Protein AF-A0A350XLZ2-F1 (afdb_monomer)

Solvent-accessible surface area (backbone atoms only — not comparable to full-atom values): 4477 Å² total; per-residue (Å²): 133,94,68,81,90,83,80,88,74,93,83,76,60,65,72,58,42,72,77,38,57,66,52,58,60,58,52,56,71,51,60,88,70,71,46,74,69,52,51,55,54,55,48,40,42,33,78,72,69,66,42,58,64,66,60,54,53,52,51,51,37,39,74,71,66,76,44,82,136

Foldseek 3Di:
DPDDDDDDADDDDPVVCVVPVVVVVLRVLCPPLADPVNVVVLVCCCPVVVDDNVVSVVVSCVVSVSDDD

Radius of gyration: 14.62 Å; Cα contacts (8 Å, |Δi|>4): 29; chains: 1; bounding box: 31×36×30 Å

Structure (mmCIF, N/CA/C/O backbone):
data_AF-A0A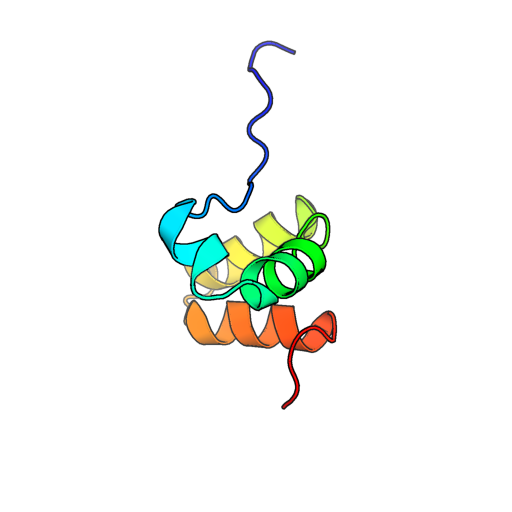350XLZ2-F1
#
_entry.id   AF-A0A350XLZ2-F1
#
loop_
_atom_site.group_PDB
_atom_site.id
_atom_site.type_symbol
_atom_site.label_atom_id
_atom_site.label_alt_id
_atom_site.label_comp_id
_atom_site.label_asym_id
_atom_site.label_entity_id
_atom_site.label_seq_id
_atom_site.pdbx_PDB_ins_code
_atom_site.Cartn_x
_atom_site.Cartn_y
_atom_site.Cartn_z
_atom_s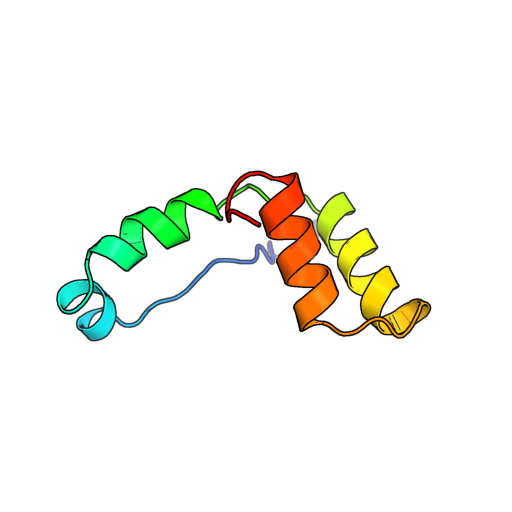ite.occupancy
_atom_site.B_iso_or_equiv
_atom_site.auth_seq_id
_atom_site.auth_comp_id
_atom_site.auth_asym_id
_atom_site.auth_atom_id
_atom_site.pdbx_PDB_model_num
ATOM 1 N N . GLN A 1 1 ? 4.081 23.168 -13.323 1.00 64.69 1 GLN A N 1
ATOM 2 C CA . GLN A 1 1 ? 3.322 21.931 -13.054 1.00 64.69 1 GLN A CA 1
ATOM 3 C C . GLN A 1 1 ? 1.986 22.066 -13.768 1.00 64.69 1 GLN A C 1
ATOM 5 O O . GLN A 1 1 ? 1.247 22.982 -13.447 1.00 64.69 1 GLN A O 1
ATOM 10 N N . TYR A 1 2 ? 1.757 21.280 -14.824 1.00 87.31 2 TYR A N 1
ATOM 11 C CA . TYR A 1 2 ? 0.581 21.428 -15.699 1.00 87.31 2 TYR A CA 1
ATOM 12 C C . TYR A 1 2 ? -0.621 20.592 -15.225 1.00 87.31 2 TYR A C 1
ATOM 14 O O . TYR A 1 2 ? -1.764 20.969 -15.454 1.00 87.31 2 TYR A O 1
ATOM 22 N N . PHE A 1 3 ? -0.367 19.489 -14.517 1.00 91.06 3 PHE A N 1
ATOM 23 C CA . PHE A 1 3 ? -1.398 18.592 -13.997 1.00 91.06 3 PHE A CA 1
ATOM 24 C C . PHE A 1 3 ? -1.595 18.753 -12.483 1.00 91.06 3 PHE A C 1
ATOM 26 O O . PHE A 1 3 ? -0.625 19.063 -11.781 1.00 91.06 3 PHE A O 1
ATOM 33 N N . PRO A 1 4 ? -2.820 18.520 -11.973 1.00 92.12 4 PRO A N 1
ATOM 34 C CA . PRO A 1 4 ? -3.076 18.489 -10.537 1.00 92.12 4 PRO A CA 1
ATOM 35 C C . PRO A 1 4 ? -2.353 17.305 -9.865 1.00 92.12 4 PRO A C 1
ATOM 37 O O . PRO A 1 4 ? -1.905 16.387 -10.557 1.00 92.12 4 PRO A O 1
ATOM 40 N N . PRO A 1 5 ? -2.215 17.311 -8.529 1.00 90.25 5 PRO A N 1
ATOM 41 C CA . PRO A 1 5 ? -1.733 16.145 -7.793 1.00 90.25 5 PRO A CA 1
ATOM 42 C C . PRO A 1 5 ? -2.711 14.967 -7.928 1.00 90.25 5 PRO A C 1
ATOM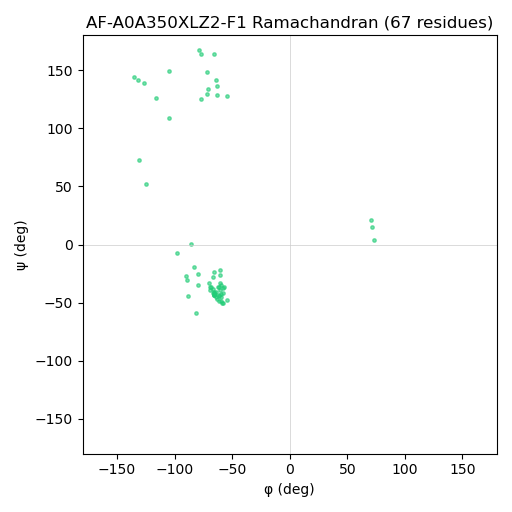 44 O O . PRO A 1 5 ? -3.927 15.155 -7.901 1.00 90.25 5 PRO A O 1
ATOM 47 N N . TYR A 1 6 ? -2.167 13.754 -8.051 1.00 90.44 6 TYR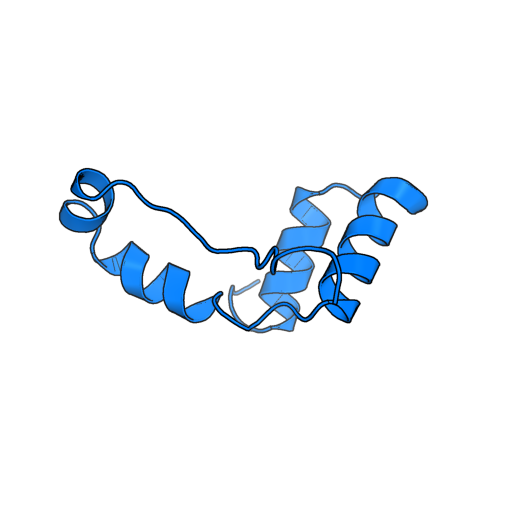 A N 1
ATOM 48 C CA . TYR A 1 6 ? -2.915 12.494 -8.168 1.00 90.44 6 TYR A CA 1
ATOM 49 C C . TYR A 1 6 ? -2.471 11.502 -7.087 1.00 90.44 6 TYR A C 1
ATOM 51 O O . TYR A 1 6 ? -2.087 10.367 -7.371 1.00 90.44 6 TYR A O 1
ATOM 59 N N . ASP A 1 7 ? -2.488 11.949 -5.835 1.00 90.00 7 ASP A N 1
ATOM 60 C CA . ASP A 1 7 ? -2.101 11.111 -4.706 1.00 90.00 7 ASP A CA 1
ATOM 61 C C . ASP A 1 7 ? -3.152 10.029 -4.434 1.00 90.00 7 ASP A C 1
ATOM 63 O O . ASP A 1 7 ? -4.358 10.288 -4.380 1.00 90.00 7 ASP A O 1
ATOM 67 N N . ALA A 1 8 ? -2.690 8.796 -4.236 1.00 91.25 8 ALA A N 1
ATOM 68 C CA . ALA A 1 8 ? -3.562 7.689 -3.877 1.00 91.25 8 ALA A CA 1
ATOM 69 C C . ALA A 1 8 ? -3.943 7.777 -2.393 1.00 91.25 8 ALA A C 1
ATOM 71 O O . ALA A 1 8 ? -3.077 7.796 -1.517 1.00 91.25 8 ALA A O 1
ATOM 72 N N . VAL A 1 9 ? -5.247 7.773 -2.106 1.00 90.81 9 VAL A N 1
ATOM 73 C CA . VAL A 1 9 ? -5.777 7.798 -0.737 1.00 90.81 9 VAL A CA 1
ATOM 74 C C . VAL A 1 9 ? -6.857 6.732 -0.538 1.00 90.81 9 VAL A C 1
ATOM 76 O O . VAL A 1 9 ? -7.667 6.499 -1.438 1.00 90.81 9 VAL A O 1
ATOM 79 N N . PRO A 1 10 ? -6.910 6.069 0.633 1.00 89.44 10 PRO A N 1
ATOM 80 C CA . PRO A 1 10 ? -7.998 5.159 0.954 1.00 89.44 10 PRO A CA 1
ATOM 81 C C . PRO A 1 10 ? -9.285 5.946 1.229 1.00 89.44 10 PRO A C 1
ATOM 83 O O . PRO A 1 10 ? -9.304 6.862 2.050 1.00 89.44 10 PRO A O 1
ATOM 86 N N . ILE A 1 11 ? -10.381 5.552 0.582 1.00 91.88 11 ILE A N 1
ATOM 87 C CA . ILE A 1 11 ? -11.714 6.122 0.805 1.00 91.88 11 ILE A CA 1
ATOM 88 C C . ILE A 1 11 ? -12.619 5.023 1.358 1.00 91.88 11 ILE A C 1
ATOM 90 O O . ILE A 1 11 ? -12.746 3.948 0.773 1.00 91.88 11 ILE A O 1
ATOM 94 N N . VAL A 1 12 ? -13.257 5.292 2.498 1.00 92.69 12 VAL A N 1
ATOM 95 C CA . VAL A 1 12 ? -14.131 4.342 3.199 1.00 92.69 12 VAL A CA 1
ATOM 96 C C . VAL A 1 12 ? -15.486 4.997 3.442 1.00 92.69 12 VAL A C 1
ATOM 98 O O . VAL A 1 12 ? -15.560 6.167 3.810 1.00 92.69 12 VAL A O 1
ATOM 101 N N . ARG A 1 13 ? -16.576 4.241 3.257 1.00 97.19 13 ARG A N 1
ATOM 102 C CA . ARG A 1 13 ? -17.927 4.723 3.580 1.00 97.19 13 ARG A CA 1
ATOM 103 C C . ARG A 1 13 ? -18.044 4.988 5.077 1.00 97.19 13 ARG A C 1
ATOM 105 O O . ARG A 1 13 ? -17.657 4.142 5.883 1.00 97.19 13 ARG A O 1
ATOM 112 N N . GLN A 1 14 ? -18.665 6.106 5.438 1.00 96.88 14 GLN A N 1
ATOM 113 C CA . GLN A 1 14 ? -18.836 6.503 6.835 1.00 96.88 14 GLN A CA 1
ATOM 114 C C . GLN A 1 14 ? -19.522 5.414 7.677 1.00 96.88 14 GLN A C 1
ATOM 116 O O . GLN A 1 14 ? -18.981 5.013 8.701 1.00 96.88 14 GLN A O 1
ATOM 121 N N . GLN A 1 15 ? -20.631 4.848 7.191 1.00 98.00 15 GLN A N 1
ATOM 122 C CA . GLN A 1 15 ? -21.358 3.770 7.879 1.00 98.00 15 GLN A CA 1
ATOM 123 C C . GLN A 1 15 ? -20.478 2.536 8.158 1.00 98.00 15 GLN A C 1
ATOM 125 O O . GLN A 1 15 ? -20.596 1.891 9.197 1.00 98.00 15 GLN A O 1
ATOM 130 N N . THR A 1 16 ? -19.567 2.194 7.238 1.00 97.31 16 THR A N 1
ATOM 131 C CA . THR A 1 16 ? -18.620 1.086 7.437 1.00 97.31 16 THR A CA 1
ATOM 132 C C . THR A 1 16 ? -17.601 1.422 8.521 1.00 97.31 16 THR A C 1
ATOM 134 O O . THR A 1 16 ? -17.263 0.553 9.319 1.00 97.31 16 THR A O 1
ATOM 137 N N . LEU A 1 17 ? -17.131 2.669 8.571 1.00 96.19 17 LEU A N 1
ATOM 138 C CA . LEU A 1 17 ? -16.178 3.123 9.580 1.00 96.19 17 LEU A CA 1
ATOM 139 C C . LEU A 1 17 ? -16.800 3.181 10.982 1.00 96.19 17 LEU A C 1
ATOM 141 O O . LEU A 1 17 ? -16.136 2.832 11.950 1.00 96.19 17 LEU A O 1
ATOM 145 N N . GLU A 1 18 ? -18.071 3.573 11.084 1.00 96.81 18 GLU A N 1
ATOM 146 C CA . GLU A 1 18 ? -18.836 3.554 12.338 1.00 96.81 18 GLU A CA 1
ATOM 147 C C . GLU A 1 18 ? -19.048 2.121 12.844 1.00 96.81 18 GLU A C 1
ATOM 149 O O . GLU A 1 18 ? -18.874 1.849 14.030 1.00 96.81 18 GLU A O 1
ATOM 154 N N . LYS A 1 19 ? -19.358 1.183 11.939 1.00 98.19 19 LYS A N 1
ATOM 155 C CA . LYS A 1 19 ? -19.523 -0.238 12.279 1.00 98.19 19 LYS A CA 1
ATOM 156 C C . LYS A 1 19 ? -18.202 -0.925 12.647 1.00 98.19 19 LYS A C 1
ATOM 158 O O . LYS A 1 19 ? -18.198 -1.840 13.468 1.00 98.19 19 LYS A O 1
ATOM 163 N N . TYR A 1 20 ? -17.097 -0.517 12.026 1.00 97.56 20 TYR A N 1
ATOM 164 C CA . TYR A 1 20 ? -15.771 -1.114 12.200 1.00 97.56 20 TYR A CA 1
ATOM 165 C C . TYR A 1 20 ? -14.711 -0.031 12.466 1.00 97.56 20 TYR A C 1
ATOM 167 O O . TYR A 1 20 ? -13.878 0.251 11.595 1.00 97.56 20 TYR A O 1
ATOM 175 N N . PRO A 1 21 ? -14.695 0.580 13.665 1.00 95.38 21 PRO A N 1
ATOM 176 C CA . PRO A 1 21 ? -13.797 1.693 13.982 1.00 95.38 21 PRO A CA 1
ATOM 177 C C . PRO A 1 21 ? -12.307 1.333 13.866 1.00 95.38 21 PRO A C 1
ATOM 179 O O . PRO A 1 21 ? -11.489 2.194 13.539 1.00 95.38 21 PRO A O 1
ATOM 182 N N . GLN A 1 22 ? -11.946 0.055 14.028 1.00 94.94 22 GLN A N 1
ATOM 183 C CA . GLN A 1 22 ? -10.584 -0.453 13.832 1.00 94.94 22 GLN A CA 1
ATOM 184 C C . GLN A 1 22 ? -10.049 -0.245 12.405 1.00 94.94 22 GLN A C 1
ATOM 186 O O . GLN A 1 22 ? -8.835 -0.190 12.207 1.00 94.94 22 GLN A O 1
ATOM 191 N N . LEU A 1 23 ? -10.932 -0.074 11.409 1.00 94.31 23 LEU A N 1
ATOM 192 C CA . LEU A 1 23 ? -10.520 0.257 10.044 1.00 94.31 23 LEU A CA 1
ATOM 193 C C . LEU A 1 23 ? -9.768 1.587 9.994 1.00 94.31 23 LEU A C 1
ATOM 195 O O . LEU A 1 23 ? -8.842 1.711 9.200 1.00 94.31 23 LEU A O 1
ATOM 199 N N . ARG A 1 24 ? -10.106 2.561 10.854 1.00 92.56 24 ARG A N 1
ATOM 200 C CA . ARG A 1 24 ? -9.399 3.850 10.891 1.00 92.56 24 ARG A CA 1
ATOM 201 C C . ARG A 1 24 ? -7.914 3.646 11.174 1.00 92.56 24 ARG A C 1
ATOM 203 O O . ARG A 1 24 ? -7.081 4.160 10.435 1.00 92.56 24 ARG A O 1
ATOM 210 N N . GLN A 1 25 ? -7.605 2.872 12.211 1.00 91.56 25 GLN A N 1
ATOM 211 C CA . GLN A 1 25 ? -6.231 2.583 12.606 1.00 91.56 25 GLN A CA 1
ATOM 212 C C . GLN A 1 25 ? -5.498 1.800 11.510 1.00 91.56 25 GLN A C 1
ATOM 214 O O . GLN A 1 25 ? -4.387 2.169 11.141 1.00 91.56 25 GLN A O 1
ATOM 219 N N . ALA A 1 26 ? -6.136 0.776 10.934 1.00 91.62 26 ALA A N 1
ATOM 220 C CA . ALA A 1 26 ? -5.541 -0.006 9.851 1.00 91.62 26 ALA A CA 1
ATOM 221 C C . ALA A 1 26 ? -5.235 0.849 8.604 1.00 91.62 26 ALA A C 1
ATOM 223 O O . ALA A 1 26 ? -4.152 0.744 8.035 1.00 91.62 26 ALA A O 1
ATOM 224 N N . MET A 1 27 ? -6.154 1.731 8.191 1.00 91.69 27 MET A N 1
ATOM 225 C CA . MET A 1 27 ? -5.938 2.618 7.039 1.00 91.69 27 MET A CA 1
ATOM 226 C C . MET A 1 27 ? -4.834 3.651 7.308 1.00 91.69 27 MET A C 1
ATOM 228 O O . MET A 1 27 ? -4.026 3.925 6.423 1.00 91.69 27 MET A O 1
ATOM 232 N N . GLN A 1 28 ? -4.758 4.191 8.530 1.00 90.75 28 GLN A N 1
ATOM 233 C CA . GLN A 1 28 ? -3.695 5.123 8.927 1.00 90.75 28 GLN A CA 1
ATOM 234 C C . GLN A 1 28 ? -2.305 4.486 8.870 1.00 90.75 28 GLN A C 1
ATOM 236 O O . GLN A 1 28 ? -1.359 5.150 8.465 1.00 90.75 28 GLN A O 1
ATOM 241 N N . GLN A 1 29 ? -2.181 3.202 9.218 1.00 90.19 29 GLN A N 1
ATOM 242 C CA . GLN A 1 29 ? -0.907 2.482 9.137 1.00 90.19 29 GLN A CA 1
ATOM 243 C C . GLN A 1 29 ? -0.395 2.314 7.699 1.00 90.19 29 GLN A C 1
ATOM 245 O O . GLN A 1 29 ? 0.802 2.137 7.507 1.00 90.19 29 GLN A O 1
ATOM 250 N N . ILE A 1 30 ? -1.277 2.365 6.696 1.00 89.62 30 ILE A N 1
ATOM 251 C CA . ILE A 1 30 ? -0.906 2.252 5.276 1.00 89.62 30 ILE A CA 1
ATOM 252 C C . ILE A 1 30 ? -0.589 3.630 4.673 1.00 89.62 30 ILE A C 1
ATOM 254 O O . ILE A 1 30 ? 0.249 3.733 3.774 1.00 89.62 30 ILE A O 1
ATOM 258 N N . GLY A 1 31 ? -1.231 4.696 5.160 1.00 89.00 31 GLY A N 1
ATOM 259 C CA . GLY A 1 31 ? -1.031 6.059 4.667 1.00 89.00 31 GLY A CA 1
ATOM 260 C C . GLY A 1 31 ? 0.442 6.482 4.687 1.00 89.00 31 GLY A C 1
ATOM 261 O O . GLY A 1 31 ? 1.123 6.347 5.697 1.00 89.00 31 GLY A O 1
ATOM 262 N N . GLY A 1 32 ? 0.948 6.973 3.552 1.00 86.94 32 GLY A N 1
ATOM 263 C CA . GLY A 1 32 ? 2.334 7.444 3.423 1.00 86.94 32 GLY A CA 1
ATOM 264 C C . GLY A 1 32 ? 3.411 6.349 3.390 1.00 86.94 32 GLY A C 1
ATOM 265 O O . GLY A 1 32 ? 4.594 6.671 3.335 1.00 86.94 32 GLY A O 1
ATOM 266 N N . THR A 1 33 ? 3.045 5.061 3.399 1.00 91.56 33 THR A N 1
ATOM 267 C CA . THR A 1 33 ? 4.031 3.958 3.391 1.00 91.56 33 THR A CA 1
ATOM 268 C C . THR A 1 33 ? 4.554 3.586 2.003 1.00 91.56 33 THR A C 1
ATOM 270 O O . THR A 1 33 ? 5.610 2.949 1.899 1.00 91.56 33 THR A O 1
ATOM 273 N N . ILE A 1 34 ? 3.824 3.967 0.950 1.00 94.38 34 ILE A N 1
ATOM 274 C CA . ILE A 1 34 ? 4.143 3.662 -0.446 1.00 94.38 34 ILE A CA 1
ATOM 275 C C . ILE A 1 34 ? 4.694 4.921 -1.105 1.00 94.38 34 ILE A C 1
ATOM 277 O O . ILE A 1 34 ? 3.962 5.876 -1.353 1.00 94.38 34 ILE A O 1
ATOM 281 N N . THR A 1 35 ? 5.991 4.917 -1.395 1.00 94.88 35 THR A N 1
ATOM 282 C CA . THR A 1 35 ? 6.612 5.978 -2.196 1.00 94.88 35 THR A CA 1
ATOM 283 C C . THR A 1 35 ? 6.299 5.788 -3.683 1.00 94.88 35 THR A C 1
ATOM 285 O O . THR A 1 35 ? 5.956 4.689 -4.119 1.00 94.88 35 THR A O 1
ATOM 288 N N . GLU A 1 36 ? 6.492 6.816 -4.511 1.00 94.50 36 GLU A N 1
ATOM 289 C CA . GLU A 1 36 ? 6.345 6.663 -5.967 1.00 94.50 36 GLU A CA 1
ATOM 290 C C . GLU A 1 36 ? 7.276 5.586 -6.545 1.00 94.50 36 GLU A C 1
ATOM 292 O O . GLU A 1 36 ? 6.907 4.853 -7.463 1.00 94.50 36 GLU A O 1
ATOM 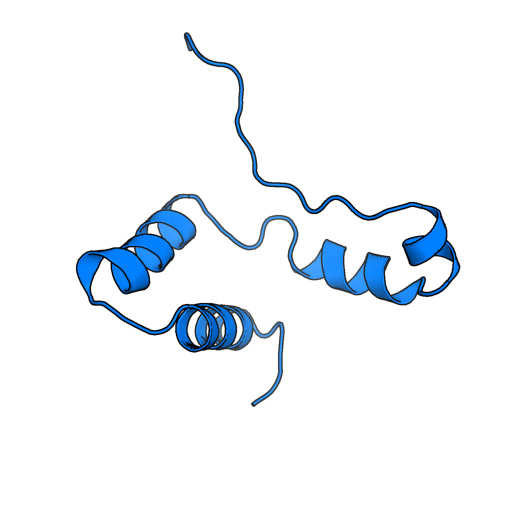297 N N . LYS A 1 37 ? 8.500 5.483 -6.005 1.00 96.88 37 LYS A N 1
ATOM 298 C CA . LYS A 1 37 ? 9.467 4.456 -6.405 1.00 96.88 37 LYS A CA 1
ATOM 299 C C . LYS A 1 37 ? 8.963 3.064 -6.032 1.00 96.88 37 LYS A C 1
ATOM 301 O O . LYS A 1 37 ? 9.064 2.161 -6.861 1.00 96.88 37 LYS A O 1
ATOM 306 N N . ASP A 1 38 ? 8.410 2.912 -4.828 1.00 96.81 38 ASP A N 1
ATOM 307 C CA . ASP A 1 38 ? 7.782 1.660 -4.405 1.00 96.81 38 ASP A CA 1
ATOM 308 C C . ASP A 1 38 ? 6.649 1.298 -5.372 1.00 96.81 38 ASP A C 1
ATOM 310 O O . ASP A 1 38 ? 6.660 0.203 -5.923 1.00 96.81 38 ASP A O 1
ATOM 314 N N . MET A 1 39 ? 5.737 2.232 -5.666 1.00 96.81 39 MET A N 1
ATOM 315 C CA . MET A 1 39 ? 4.598 1.981 -6.556 1.00 96.81 39 MET A CA 1
ATOM 316 C C . MET A 1 39 ? 5.033 1.562 -7.967 1.00 96.81 39 MET A C 1
ATOM 318 O O . MET A 1 39 ? 4.526 0.577 -8.497 1.00 96.81 39 MET A O 1
ATOM 322 N N . ARG A 1 40 ? 6.024 2.246 -8.561 1.00 97.88 40 ARG A N 1
ATOM 323 C CA . ARG A 1 40 ? 6.569 1.859 -9.876 1.00 97.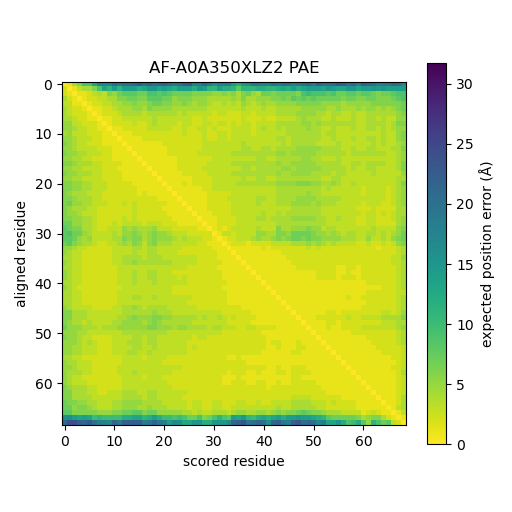88 40 ARG A CA 1
ATOM 324 C C . ARG A 1 40 ? 7.140 0.442 -9.865 1.00 97.88 40 ARG A C 1
ATOM 326 O O . ARG A 1 40 ? 6.904 -0.318 -10.798 1.00 97.88 40 ARG A O 1
ATOM 333 N N . ASN A 1 41 ? 7.865 0.076 -8.809 1.00 98.19 41 ASN A N 1
ATOM 334 C CA . ASN A 1 41 ? 8.432 -1.263 -8.675 1.00 98.19 41 ASN A CA 1
ATOM 335 C C . ASN A 1 41 ? 7.358 -2.340 -8.440 1.00 98.19 41 ASN A C 1
ATOM 337 O O . ASN A 1 41 ? 7.486 -3.454 -8.940 1.00 98.19 41 ASN A O 1
ATOM 341 N N . LEU A 1 42 ? 6.303 -2.030 -7.684 1.00 98.19 42 LEU A N 1
ATOM 342 C CA . LEU A 1 42 ? 5.178 -2.945 -7.471 1.00 98.19 42 LEU A CA 1
ATOM 343 C C . LEU A 1 42 ? 4.409 -3.189 -8.775 1.00 98.19 42 LEU A C 1
ATOM 345 O O . LEU A 1 42 ? 4.123 -4.339 -9.093 1.00 98.19 42 LEU A O 1
ATOM 349 N N . ASN A 1 43 ? 4.156 -2.140 -9.560 1.00 98.31 43 ASN A N 1
ATOM 350 C CA . ASN A 1 43 ? 3.499 -2.275 -10.861 1.00 98.31 43 ASN A CA 1
ATOM 351 C C . ASN A 1 43 ? 4.358 -3.074 -11.848 1.00 98.31 43 ASN A C 1
ATOM 353 O O . ASN A 1 43 ? 3.843 -3.964 -12.510 1.00 98.31 43 ASN A O 1
ATOM 357 N N . TYR A 1 44 ? 5.675 -2.839 -11.898 1.00 98.50 44 TYR A N 1
ATOM 358 C CA . TYR A 1 44 ? 6.566 -3.611 -12.772 1.00 98.50 44 TYR A CA 1
ATOM 359 C C . TYR A 1 44 ? 6.568 -5.111 -12.444 1.00 98.50 44 TYR A C 1
ATOM 361 O O . TYR A 1 44 ? 6.562 -5.943 -13.345 1.00 98.50 44 TYR A O 1
ATOM 369 N N . GLN A 1 45 ? 6.523 -5.471 -11.162 1.00 98.62 45 GLN A N 1
ATOM 370 C CA . GLN A 1 45 ? 6.424 -6.872 -10.748 1.00 98.62 45 GLN A CA 1
ATOM 371 C C . GLN A 1 45 ? 5.158 -7.557 -11.277 1.00 98.62 45 GLN A C 1
ATOM 373 O O . GLN A 1 45 ? 5.193 -8.739 -11.607 1.00 98.62 45 GLN A O 1
ATOM 378 N N . VAL A 1 46 ? 4.048 -6.828 -11.365 1.00 98.50 46 VAL A N 1
ATOM 379 C CA . VAL A 1 46 ? 2.782 -7.363 -11.875 1.00 98.50 46 VAL A CA 1
ATOM 380 C C . VAL A 1 46 ? 2.776 -7.351 -13.401 1.00 98.50 46 VAL A C 1
ATOM 382 O O . VAL A 1 46 ? 2.673 -8.404 -14.020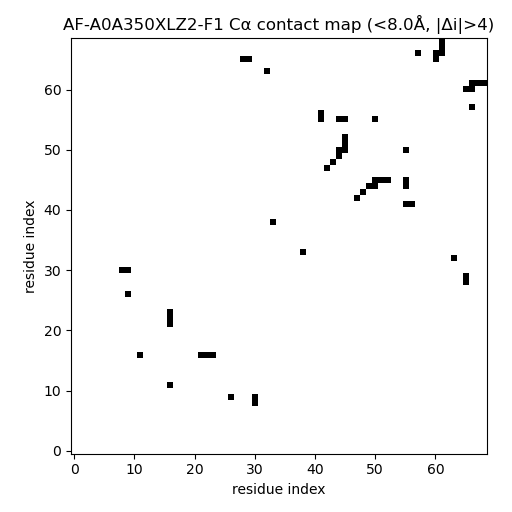 1.00 98.50 46 VAL A O 1
ATOM 385 N N . ASP A 1 47 ? 2.934 -6.178 -14.009 1.00 98.19 47 ASP A N 1
ATOM 386 C CA . ASP A 1 47 ? 2.725 -5.985 -15.446 1.00 98.19 47 ASP A CA 1
ATOM 387 C C . ASP A 1 47 ? 3.927 -6.447 -16.281 1.00 98.19 47 ASP A C 1
ATOM 389 O O . ASP A 1 47 ? 3.766 -6.949 -17.390 1.00 98.19 47 ASP A O 1
ATOM 393 N N . GLY A 1 48 ? 5.142 -6.265 -15.757 1.00 98.06 48 GLY A N 1
ATOM 394 C CA . GLY A 1 48 ? 6.389 -6.615 -16.437 1.00 98.06 48 GLY A CA 1
ATOM 395 C C . GLY A 1 48 ? 6.830 -8.054 -16.179 1.00 98.06 48 GLY A C 1
ATOM 396 O O . GLY A 1 48 ? 7.227 -8.751 -17.108 1.00 98.06 48 GLY A O 1
ATOM 397 N N . GLU A 1 49 ? 6.756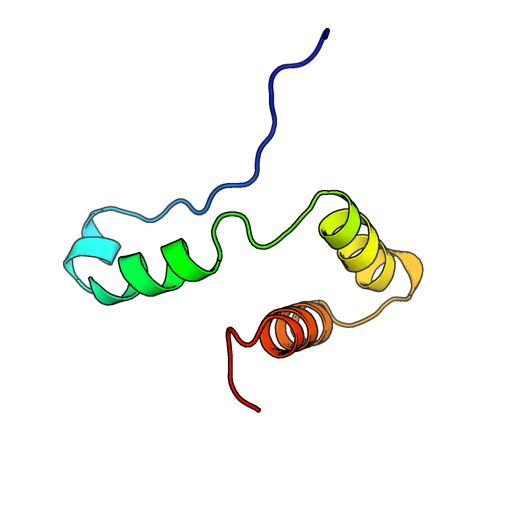 -8.512 -14.926 1.00 98.06 49 GLU A N 1
ATOM 398 C CA . GLU A 1 49 ? 7.209 -9.858 -14.537 1.00 98.06 49 GLU A CA 1
ATOM 399 C C . GLU A 1 49 ? 6.072 -10.889 -14.443 1.00 98.06 49 GLU A C 1
ATOM 401 O O . GLU A 1 49 ? 6.341 -12.076 -14.252 1.00 98.06 49 GLU A O 1
ATOM 406 N N . GLY A 1 50 ? 4.808 -10.467 -14.560 1.00 98.00 50 GLY A N 1
ATOM 407 C CA . GLY A 1 50 ? 3.650 -11.362 -14.516 1.00 98.00 50 GLY A CA 1
ATOM 408 C C . GLY A 1 50 ? 3.367 -11.963 -13.136 1.00 98.00 50 GLY A C 1
ATOM 409 O O . GLY A 1 50 ? 2.727 -13.013 -13.048 1.00 98.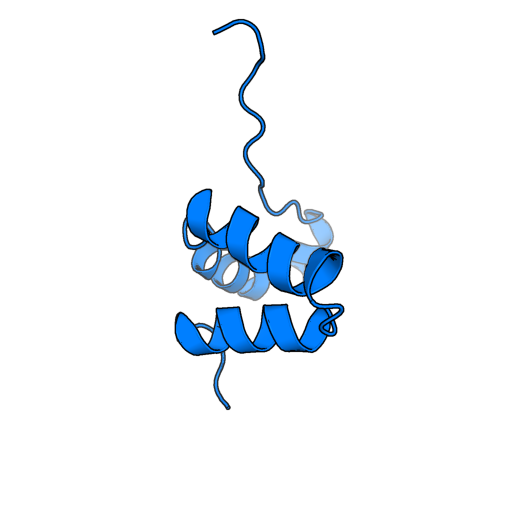00 50 GLY A O 1
ATOM 410 N N . LYS A 1 51 ? 3.859 -11.355 -12.047 1.00 98.50 51 LYS A N 1
ATOM 411 C CA . LYS A 1 51 ? 3.614 -11.860 -10.688 1.00 98.50 51 LYS A CA 1
ATOM 412 C C . LYS A 1 51 ? 2.167 -11.625 -10.266 1.00 98.50 51 LYS A C 1
ATOM 414 O O . LYS A 1 51 ? 1.545 -10.620 -10.600 1.00 98.50 51 LYS A O 1
ATOM 419 N N . ASP A 1 52 ? 1.657 -12.534 -9.440 1.00 98.44 52 ASP A N 1
ATOM 420 C CA . ASP A 1 52 ? 0.324 -12.409 -8.857 1.00 98.44 52 ASP A CA 1
ATOM 421 C C . ASP A 1 52 ? 0.212 -11.168 -7.951 1.00 98.44 52 ASP A C 1
ATOM 423 O O . ASP A 1 52 ? 1.005 -10.966 -7.024 1.00 98.44 52 ASP A O 1
ATOM 427 N N . VAL A 1 53 ? -0.823 -10.358 -8.189 1.00 98.06 53 VAL A N 1
ATOM 428 C CA . VAL A 1 53 ? -1.062 -9.086 -7.486 1.00 98.06 53 VAL A CA 1
ATOM 429 C C . VAL A 1 53 ? -1.179 -9.290 -5.977 1.00 98.06 53 VAL A C 1
ATOM 431 O O . VAL A 1 53 ? -0.628 -8.513 -5.193 1.00 98.06 53 VAL A O 1
ATOM 434 N N . LYS A 1 54 ? -1.880 -10.346 -5.543 1.00 97.81 54 LYS A N 1
ATOM 435 C CA . LYS A 1 54 ? -2.091 -10.625 -4.118 1.00 97.81 54 LYS A CA 1
ATOM 436 C C . LYS A 1 54 ? -0.770 -10.981 -3.441 1.00 97.81 54 LYS A C 1
ATOM 438 O O . LYS A 1 54 ? -0.511 -10.494 -2.339 1.00 97.81 54 LYS A O 1
ATOM 443 N N . GLN A 1 55 ? 0.074 -11.782 -4.087 1.00 97.75 55 GLN A N 1
ATOM 444 C CA . GLN A 1 55 ? 1.403 -12.107 -3.575 1.00 97.75 55 GLN A CA 1
ATOM 445 C C . GLN A 1 55 ? 2.292 -10.864 -3.466 1.00 97.75 55 GLN A C 1
ATOM 447 O O . GLN A 1 55 ? 2.888 -10.652 -2.408 1.00 97.75 55 GLN A O 1
ATOM 452 N N . VAL A 1 56 ? 2.337 -10.019 -4.501 1.00 98.19 56 VAL A N 1
ATOM 453 C CA . VAL A 1 56 ? 3.127 -8.773 -4.503 1.00 98.19 56 VAL A CA 1
ATOM 454 C C . VAL A 1 56 ? 2.680 -7.839 -3.372 1.00 98.19 56 VAL A C 1
ATOM 456 O O . VAL A 1 56 ? 3.506 -7.397 -2.568 1.00 98.19 56 VAL A O 1
ATOM 459 N N . ALA A 1 57 ? 1.372 -7.603 -3.235 1.00 96.56 57 ALA A N 1
ATOM 460 C CA . ALA A 1 57 ? 0.823 -6.771 -2.165 1.00 96.56 57 ALA A CA 1
ATOM 461 C C . ALA A 1 57 ? 1.128 -7.346 -0.771 1.00 96.56 57 ALA A C 1
ATOM 463 O O . ALA A 1 57 ? 1.554 -6.621 0.128 1.00 96.56 57 ALA A O 1
ATOM 464 N N . GLN A 1 58 ? 0.964 -8.658 -0.580 1.00 96.75 58 GLN A N 1
ATOM 465 C CA . GLN A 1 58 ? 1.232 -9.299 0.706 1.00 96.75 58 GLN A CA 1
ATOM 466 C C . GLN A 1 58 ? 2.719 -9.233 1.080 1.00 96.75 58 GLN A C 1
ATOM 468 O O . GLN A 1 58 ? 3.044 -8.977 2.239 1.00 96.75 58 GLN A O 1
ATOM 473 N N . GLN A 1 59 ? 3.626 -9.439 0.122 1.00 96.69 59 GLN A N 1
ATOM 474 C CA . GLN A 1 59 ? 5.068 -9.311 0.347 1.00 96.69 59 GLN A CA 1
ATOM 475 C C . GLN A 1 59 ? 5.457 -7.874 0.706 1.00 96.69 59 GLN A C 1
ATOM 477 O O . GLN A 1 59 ? 6.243 -7.681 1.633 1.00 96.69 59 GLN A O 1
ATOM 482 N N . PHE A 1 60 ? 4.868 -6.876 0.041 1.00 96.38 60 PHE A N 1
ATOM 483 C CA . PHE A 1 60 ? 5.079 -5.469 0.377 1.00 96.38 60 PHE A CA 1
ATOM 484 C C . PHE A 1 60 ? 4.609 -5.136 1.799 1.00 96.38 60 PHE A C 1
ATOM 486 O O . PHE A 1 60 ? 5.357 -4.567 2.592 1.00 96.38 60 PHE A O 1
ATOM 493 N N . LEU A 1 61 ? 3.394 -5.545 2.171 1.00 95.31 61 LEU A N 1
ATOM 494 C CA . LEU A 1 61 ? 2.881 -5.308 3.522 1.00 95.31 61 LEU A CA 1
ATOM 495 C C . LEU A 1 61 ? 3.744 -6.005 4.589 1.00 95.31 61 LEU A C 1
ATOM 497 O O . LEU A 1 61 ? 3.980 -5.437 5.656 1.00 95.31 61 LEU A O 1
ATOM 501 N N . LYS A 1 62 ? 4.261 -7.208 4.298 1.00 95.62 62 LYS A N 1
ATOM 502 C CA . LYS A 1 62 ? 5.198 -7.926 5.178 1.00 95.62 62 LYS A CA 1
ATOM 503 C C . LYS A 1 62 ? 6.539 -7.202 5.303 1.00 95.62 62 LYS A C 1
ATOM 505 O O . LYS A 1 62 ? 7.046 -7.084 6.414 1.00 95.62 62 LYS A O 1
ATOM 510 N N . SER A 1 63 ? 7.104 -6.695 4.205 1.00 94.88 63 SER A N 1
ATOM 511 C CA . SER A 1 63 ? 8.397 -5.993 4.227 1.00 94.88 63 SER A CA 1
ATOM 512 C C . SER A 1 63 ? 8.341 -4.665 4.987 1.00 94.88 63 SER A C 1
ATOM 514 O O . SER A 1 63 ? 9.331 -4.268 5.594 1.00 94.88 63 SER A O 1
ATOM 516 N N . LYS A 1 64 ? 7.170 -4.016 5.024 1.00 93.69 64 LYS A N 1
ATOM 517 C CA . LYS A 1 64 ? 6.901 -2.825 5.847 1.00 93.69 64 LYS A CA 1
ATOM 518 C C . LYS A 1 64 ? 6.470 -3.156 7.287 1.00 93.69 64 LYS A C 1
ATOM 520 O O . LYS A 1 64 ? 6.195 -2.243 8.058 1.00 93.69 64 LYS A O 1
ATOM 525 N N . GLY A 1 65 ? 6.382 -4.437 7.661 1.00 93.25 65 GLY A N 1
ATOM 526 C CA . GLY A 1 65 ? 5.979 -4.876 9.004 1.00 93.25 65 GLY A CA 1
ATOM 527 C C . GLY A 1 65 ? 4.495 -4.663 9.336 1.00 93.25 65 GLY A C 1
ATOM 528 O O . GLY A 1 65 ? 4.117 -4.745 10.502 1.00 93.25 65 GLY A O 1
ATOM 529 N N . LEU A 1 66 ? 3.652 -4.399 8.333 1.00 92.06 66 LEU A N 1
ATOM 530 C CA . LEU A 1 66 ? 2.228 -4.085 8.505 1.00 92.06 66 LEU A CA 1
ATOM 531 C C . LEU A 1 66 ? 1.365 -5.331 8.728 1.00 92.06 66 LEU A C 1
ATOM 533 O O . LEU A 1 66 ? 0.300 -5.250 9.335 1.00 92.06 66 LEU A O 1
ATOM 537 N N . VAL A 1 67 ? 1.818 -6.492 8.254 1.00 90.38 67 VAL A N 1
ATOM 538 C CA . VAL A 1 67 ? 1.150 -7.783 8.468 1.00 90.38 67 VAL A CA 1
ATOM 539 C C . VAL A 1 67 ? 2.169 -8.856 8.843 1.00 90.38 67 VAL A C 1
ATOM 541 O O . VAL A 1 67 ? 3.299 -8.861 8.350 1.00 90.38 67 VAL A O 1
ATOM 544 N N . LYS A 1 68 ? 1.773 -9.778 9.729 1.00 82.50 68 LYS A N 1
ATOM 545 C CA . LYS A 1 68 ? 2.608 -10.923 10.125 1.00 82.50 68 LYS A CA 1
ATOM 546 C C . LYS A 1 68 ? 2.578 -12.032 9.061 1.00 82.50 68 LYS A C 1
ATOM 548 O O . LYS A 1 68 ? 1.796 -11.968 8.110 1.00 82.50 68 LYS A O 1
ATOM 553 N N . LYS A 1 69 ? 3.505 -12.991 9.194 1.00 58.66 69 LYS A N 1
ATOM 554 C CA . LYS A 1 69 ? 3.685 -14.122 8.269 1.00 58.66 69 LYS A CA 1
ATOM 555 C C . LYS A 1 69 ? 2.392 -14.891 8.041 1.00 58.66 69 LYS A C 1
ATOM 557 O O . LYS A 1 69 ? 1.734 -15.219 9.047 1.00 58.66 69 LYS A O 1
#

pLDDT: mean 93.57, std 6.57, range [58.66, 98.62]

Nearest PDB structures (foldseek):
  6v1r-assembly1_A  TM=9.874E-01  e=2.219E-03  Thermoanaerobacter sp. X513
  6per-assembly1_A  TM=9.859E-01  e=3.061E-03  Thermoanaerobacter sp. X513
  8dp7-assembly1_A  TM=9.763E-01  e=2.245E-02  Helicobacter pylori P12
  3o66-assembly1_A  TM=9.719E-01  e=2.903E-02  Staphylococcus aureus subsp. aureus Mu50
  5nxy-assembly2_C  TM=9.680E-01  e=5.887E-02  Bacillus subtilis

Mean predicted aligned error: 3.47 Å

Secondary structure (DSSP, 8-state):
--S----------HHHHHH-THHHHHHHHHTT---HHHHHHHHIIIIIT---HHHHHHHHHHHTTSS--

Sequence (69 aa):
QYFPPYDAVPIVRQQTLEKYPQLRQAMQQIGGTITEKDMRNLNYQVDGEGKDVKQVAQQFLKSKGLVKK